Protein AF-A0A7J4U414-F1 (afdb_monomer)

Sequence (76 aa):
MSSDKFLRLAKMISERDKPVFDELINYEKTGKIRSKTRMNFTVDKSTAANFKKYCKNNGYNMSSKIENAMKEMIDY

Foldseek 3Di:
DVVVVVVVVVVVCCVVCVVVVVQVVVCVVPVDRCPDDDDDDDDDPVVVVVLVVVCVVVVHDSVVVVVVVVCVVVVD

Structure (mmCIF, N/CA/C/O backbone):
data_AF-A0A7J4U414-F1
#
_entry.id   AF-A0A7J4U414-F1
#
loop_
_atom_site.group_PDB
_atom_site.id
_atom_site.type_symbol
_atom_site.label_atom_id
_atom_site.label_alt_id
_atom_site.label_comp_id
_atom_site.label_asym_id
_atom_site.label_entity_id
_atom_site.label_seq_id
_atom_site.pdbx_PDB_ins_code
_atom_site.Cartn_x
_atom_site.Cartn_y
_atom_site.Cartn_z
_atom_site.occupancy
_atom_site.B_iso_or_equiv
_atom_site.auth_seq_id
_atom_site.auth_comp_id
_atom_site.auth_asym_id
_atom_site.auth_atom_id
_atom_site.pdbx_PDB_model_num
ATOM 1 N N . MET A 1 1 ? 27.661 -0.307 -38.957 1.00 52.34 1 MET A N 1
ATOM 2 C CA . MET A 1 1 ? 26.471 -1.190 -39.040 1.00 52.34 1 MET A CA 1
ATOM 3 C C . MET A 1 1 ? 26.130 -1.915 -37.731 1.00 52.34 1 MET A C 1
ATOM 5 O O . MET A 1 1 ? 24.946 -2.102 -37.491 1.00 52.34 1 MET A O 1
ATOM 9 N N . SER A 1 2 ? 27.077 -2.316 -36.863 1.00 61.31 2 SER A N 1
ATOM 10 C CA . SER A 1 2 ? 26.713 -2.980 -35.588 1.00 61.31 2 SER A CA 1
ATOM 11 C C . SER A 1 2 ? 26.191 -2.022 -34.503 1.00 61.31 2 SER A C 1
ATOM 13 O O . SER A 1 2 ? 25.351 -2.430 -33.701 1.00 61.31 2 SER A O 1
ATOM 15 N N . SER A 1 3 ? 26.607 -0.746 -34.512 1.00 68.06 3 SER A N 1
ATOM 16 C CA . SER A 1 3 ? 26.174 0.245 -33.514 1.00 68.06 3 SER A CA 1
ATOM 17 C C . SER A 1 3 ? 24.690 0.591 -33.619 1.00 68.06 3 SER A C 1
ATOM 19 O O . SER A 1 3 ? 24.036 0.701 -32.593 1.00 68.06 3 SER A O 1
ATOM 21 N N . ASP A 1 4 ? 24.121 0.688 -34.824 1.00 79.62 4 ASP A N 1
ATOM 22 C CA . ASP A 1 4 ? 22.696 1.019 -34.992 1.00 79.62 4 ASP A CA 1
ATOM 23 C C . ASP A 1 4 ? 21.777 -0.092 -34.494 1.00 79.62 4 ASP A C 1
ATOM 25 O O . ASP A 1 4 ? 20.754 0.167 -33.858 1.00 79.62 4 ASP A O 1
ATOM 29 N N . LYS A 1 5 ? 22.152 -1.351 -34.745 1.00 82.31 5 LYS A N 1
ATOM 30 C CA . LYS A 1 5 ? 21.401 -2.500 -34.234 1.00 82.31 5 LYS A CA 1
ATOM 31 C C . LYS A 1 5 ? 21.478 -2.558 -32.708 1.00 82.31 5 LYS A C 1
ATOM 33 O O . LYS A 1 5 ? 20.462 -2.804 -32.064 1.00 82.31 5 LYS A O 1
ATOM 38 N N . PHE A 1 6 ? 22.653 -2.279 -32.143 1.00 85.25 6 PHE A N 1
ATOM 39 C CA . PHE A 1 6 ? 22.852 -2.181 -30.700 1.00 85.25 6 PHE A CA 1
ATOM 40 C C . PHE A 1 6 ? 22.035 -1.039 -30.082 1.00 85.25 6 PHE A C 1
ATOM 42 O O . PHE A 1 6 ? 21.300 -1.276 -29.132 1.00 85.25 6 PHE A O 1
ATOM 49 N N . LEU A 1 7 ? 22.089 0.170 -30.647 1.00 86.12 7 LEU A N 1
ATOM 50 C CA . LEU A 1 7 ? 21.366 1.341 -30.142 1.00 86.12 7 LEU A CA 1
ATOM 51 C C . LEU A 1 7 ? 19.849 1.144 -30.187 1.00 86.12 7 LEU A C 1
ATOM 53 O O . LEU A 1 7 ? 19.159 1.492 -29.231 1.00 86.12 7 LEU A O 1
ATOM 57 N N . ARG A 1 8 ? 19.320 0.538 -31.259 1.00 87.81 8 ARG A N 1
ATOM 58 C CA . ARG A 1 8 ? 17.891 0.197 -31.341 1.00 87.81 8 ARG A CA 1
ATOM 59 C C . ARG A 1 8 ? 17.495 -0.824 -30.281 1.00 87.81 8 ARG A C 1
ATOM 61 O O . ARG A 1 8 ? 16.491 -0.624 -29.607 1.00 87.81 8 ARG A O 1
ATOM 68 N N . LEU A 1 9 ? 18.290 -1.881 -30.109 1.00 86.50 9 LEU A N 1
ATOM 69 C CA . LEU A 1 9 ? 18.026 -2.909 -29.103 1.00 86.50 9 LEU A CA 1
ATOM 70 C C . LEU A 1 9 ? 18.098 -2.334 -27.679 1.00 86.50 9 LEU A C 1
ATOM 72 O O . LEU A 1 9 ? 17.203 -2.575 -26.876 1.00 86.50 9 LEU A O 1
ATOM 76 N N . ALA A 1 10 ? 19.124 -1.532 -27.388 1.00 84.50 10 ALA A N 1
ATOM 77 C CA . ALA A 1 10 ? 19.305 -0.873 -26.100 1.00 84.50 10 ALA A CA 1
ATOM 78 C C . ALA A 1 10 ? 18.133 0.063 -25.7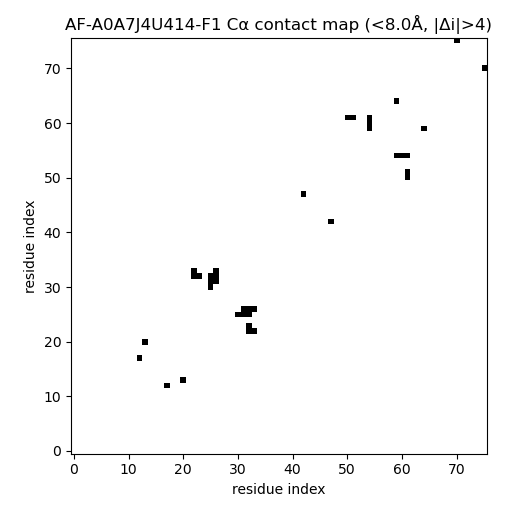83 1.00 84.50 10 ALA A C 1
ATOM 80 O O . ALA A 1 10 ? 17.597 0.018 -24.679 1.00 84.50 10 ALA A O 1
ATOM 81 N N . LYS A 1 11 ? 17.677 0.846 -26.769 1.00 86.62 11 LYS A N 1
ATOM 82 C CA . LYS A 1 11 ? 16.512 1.720 -26.616 1.00 86.62 11 LYS A CA 1
ATOM 83 C C . LYS A 1 11 ? 15.240 0.920 -26.318 1.00 86.62 11 LYS A C 1
ATOM 85 O O . LYS A 1 11 ? 14.559 1.219 -25.342 1.00 86.62 11 LYS A O 1
ATOM 90 N N . MET A 1 12 ? 14.980 -0.150 -27.072 1.00 88.25 12 MET A N 1
ATOM 91 C CA . MET A 1 12 ? 13.827 -1.030 -26.833 1.00 88.25 12 MET A CA 1
ATOM 92 C C . MET A 1 12 ? 13.832 -1.647 -25.430 1.00 88.25 12 MET A C 1
ATOM 94 O O . MET A 1 12 ? 12.800 -1.663 -24.765 1.00 88.25 12 MET A O 1
ATOM 98 N N . ILE A 1 13 ? 14.985 -2.140 -24.970 1.00 86.00 13 ILE A N 1
ATOM 99 C CA . ILE A 1 13 ? 15.133 -2.713 -23.624 1.00 86.00 13 ILE A CA 1
ATOM 100 C C . ILE A 1 13 ? 14.910 -1.632 -22.560 1.00 86.00 13 ILE A C 1
ATOM 102 O O . ILE A 1 13 ? 14.163 -1.857 -21.612 1.00 86.00 13 ILE A O 1
ATOM 106 N N . SER A 1 14 ? 15.493 -0.442 -22.741 1.00 83.00 14 SER A N 1
ATOM 107 C CA . SER A 1 14 ? 15.346 0.664 -21.788 1.00 83.00 14 SER A CA 1
ATOM 108 C C . SER A 1 14 ? 13.905 1.163 -21.649 1.00 83.00 14 SER A C 1
ATOM 110 O O . SER A 1 14 ? 13.513 1.587 -20.569 1.00 83.00 14 SER A O 1
ATOM 112 N N . GLU A 1 15 ? 13.111 1.098 -22.721 1.00 85.62 15 GLU A N 1
ATOM 113 C CA . GLU A 1 15 ? 11.707 1.517 -22.719 1.00 85.62 15 GLU A CA 1
ATOM 114 C C . GLU A 1 15 ? 10.796 0.434 -22.130 1.00 85.62 15 GLU A C 1
ATOM 116 O O . GLU A 1 15 ? 9.949 0.738 -21.291 1.00 85.62 15 GLU A O 1
ATOM 121 N N . ARG A 1 16 ? 10.994 -0.833 -22.522 1.00 87.00 16 ARG A N 1
ATOM 122 C CA . ARG A 1 16 ? 10.212 -1.973 -22.019 1.00 87.00 16 ARG A CA 1
ATOM 123 C C . ARG A 1 16 ? 10.428 -2.196 -20.525 1.00 87.00 16 ARG A C 1
ATOM 125 O O . ARG A 1 16 ? 9.469 -2.358 -19.778 1.00 87.00 16 ARG A O 1
ATOM 132 N N . ASP A 1 17 ? 11.688 -2.169 -20.102 1.00 87.94 17 ASP A N 1
ATOM 133 C CA . ASP A 1 17 ? 12.098 -2.526 -18.744 1.00 87.94 17 ASP A CA 1
ATOM 134 C C . ASP A 1 17 ? 12.392 -1.268 -17.905 1.00 87.94 17 ASP A C 1
ATOM 136 O O . ASP A 1 17 ? 13.050 -1.333 -16.866 1.00 87.94 17 ASP A O 1
ATOM 140 N N . LYS A 1 18 ? 11.873 -0.106 -18.334 1.00 83.31 18 LYS A N 1
ATOM 141 C CA . LYS A 1 18 ? 12.031 1.190 -17.659 1.00 83.31 18 LYS A CA 1
ATOM 142 C C . LYS A 1 18 ? 11.781 1.127 -16.143 1.00 83.31 18 LYS A C 1
ATOM 144 O O . LYS A 1 18 ? 12.607 1.671 -15.414 1.00 83.31 18 LYS A O 1
ATOM 149 N N . PRO A 1 19 ? 10.728 0.450 -15.634 1.00 80.69 19 PRO A N 1
ATOM 150 C CA . PRO A 1 19 ? 10.504 0.348 -14.190 1.00 80.69 19 PRO A CA 1
ATOM 151 C C . PRO A 1 19 ? 11.664 -0.326 -13.445 1.00 80.69 19 PRO A C 1
ATOM 153 O O . PRO A 1 19 ? 12.019 0.103 -12.353 1.00 80.69 19 PRO A O 1
ATOM 156 N N . VAL A 1 20 ? 12.291 -1.337 -14.056 1.00 81.88 20 VAL A N 1
ATOM 157 C CA . VAL A 1 20 ? 13.432 -2.061 -13.477 1.00 81.88 20 VAL A CA 1
ATOM 158 C C . VAL A 1 20 ? 14.661 -1.158 -13.422 1.00 81.88 20 VAL A C 1
ATOM 160 O O . VAL A 1 20 ? 15.329 -1.083 -12.393 1.00 81.88 20 VAL A O 1
ATOM 163 N N . PHE A 1 21 ? 14.951 -0.426 -14.500 1.00 86.06 21 PHE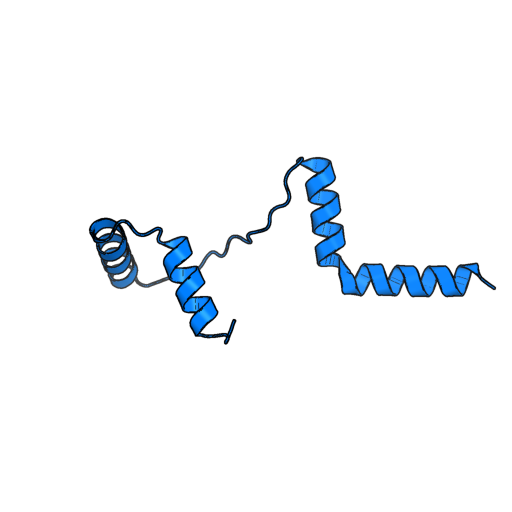 A N 1
AT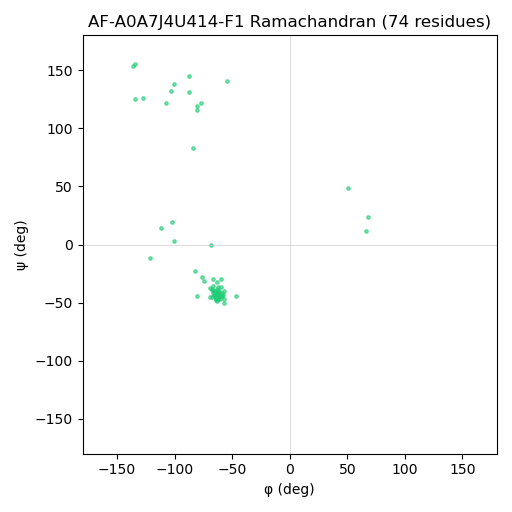OM 164 C CA . PHE A 1 21 ? 16.068 0.522 -14.518 1.00 86.06 21 PHE A CA 1
ATOM 165 C C . PHE A 1 21 ? 15.853 1.695 -13.553 1.00 86.06 21 PHE A C 1
ATOM 167 O O . PHE A 1 21 ? 16.786 2.082 -12.850 1.00 86.06 21 PHE A O 1
ATOM 174 N N . ASP A 1 22 ? 14.627 2.214 -13.457 1.00 83.00 22 ASP A N 1
ATOM 175 C CA . ASP A 1 22 ? 14.262 3.247 -12.485 1.00 83.00 22 ASP A CA 1
ATOM 176 C C . ASP A 1 22 ? 14.465 2.738 -11.040 1.00 83.00 22 ASP A C 1
ATOM 178 O O . ASP A 1 22 ? 14.982 3.466 -10.187 1.00 83.00 22 ASP A O 1
ATOM 182 N N . GLU A 1 23 ? 14.123 1.478 -10.749 1.00 80.31 23 GLU A N 1
ATOM 183 C CA . GLU A 1 23 ? 14.404 0.851 -9.452 1.00 80.31 23 GLU A CA 1
ATOM 184 C C . GLU A 1 23 ? 15.901 0.661 -9.184 1.00 80.31 23 GLU A C 1
ATOM 186 O O . GLU A 1 23 ? 16.347 0.946 -8.071 1.00 80.31 23 GLU A O 1
ATOM 191 N N . LEU A 1 24 ? 16.688 0.243 -10.179 1.00 84.19 24 LEU A N 1
ATOM 192 C CA . LEU A 1 24 ? 18.142 0.091 -10.047 1.00 84.19 24 LEU A CA 1
ATOM 193 C C . LEU A 1 24 ? 18.835 1.432 -9.763 1.00 84.19 24 LEU A C 1
ATOM 195 O O . LEU A 1 24 ? 19.672 1.510 -8.865 1.00 84.19 24 LEU A O 1
ATOM 199 N N . ILE A 1 25 ? 18.436 2.507 -10.447 1.00 85.00 25 ILE A N 1
ATOM 200 C CA . ILE A 1 25 ? 18.945 3.865 -10.188 1.00 85.00 25 ILE A CA 1
ATOM 201 C C . ILE A 1 25 ? 18.553 4.330 -8.779 1.00 85.00 25 ILE A C 1
ATOM 203 O O . ILE A 1 25 ? 19.340 4.961 -8.069 1.00 85.00 25 ILE A O 1
ATOM 207 N N . ASN A 1 26 ? 17.328 4.026 -8.344 1.00 78.50 26 ASN A N 1
ATOM 208 C CA . ASN A 1 26 ? 16.889 4.337 -6.986 1.00 78.50 26 ASN A CA 1
ATOM 209 C C . ASN A 1 26 ? 17.656 3.525 -5.931 1.00 78.50 26 ASN A C 1
ATOM 211 O O . ASN A 1 26 ? 17.960 4.059 -4.861 1.00 78.50 26 ASN A O 1
ATOM 215 N N . TYR A 1 27 ? 18.004 2.271 -6.224 1.00 82.00 27 TYR A N 1
ATOM 216 C CA . TYR A 1 27 ? 18.849 1.446 -5.367 1.00 82.00 27 TYR A CA 1
ATOM 217 C C . TYR A 1 27 ? 20.254 2.030 -5.243 1.00 82.00 27 TYR A C 1
ATOM 219 O O . TYR A 1 27 ? 20.727 2.200 -4.126 1.00 82.00 27 TYR A O 1
ATOM 227 N N . GLU A 1 28 ? 20.887 2.418 -6.350 1.00 85.50 28 GLU A N 1
ATOM 228 C CA . GLU A 1 28 ? 22.220 3.033 -6.336 1.00 85.50 28 GLU A CA 1
ATOM 229 C C . GLU A 1 28 ? 22.257 4.298 -5.460 1.00 85.50 28 GLU A C 1
ATOM 231 O O . GLU A 1 28 ? 23.178 4.495 -4.672 1.00 85.50 28 GLU A O 1
ATOM 236 N N . LYS A 1 29 ? 21.201 5.121 -5.515 1.00 82.69 29 LYS A N 1
ATOM 237 C CA . LYS A 1 29 ? 21.088 6.352 -4.713 1.00 82.69 29 LYS A CA 1
ATOM 238 C C . LYS A 1 29 ? 20.788 6.118 -3.233 1.00 82.69 29 LYS A C 1
ATOM 240 O O . LYS A 1 29 ? 21.132 6.959 -2.408 1.00 82.69 29 LYS A O 1
ATOM 245 N N . THR A 1 30 ? 20.067 5.050 -2.890 1.00 79.50 30 THR A N 1
ATOM 246 C CA . THR A 1 30 ? 19.476 4.888 -1.544 1.00 79.50 30 THR A CA 1
ATOM 247 C C . THR A 1 30 ? 19.931 3.640 -0.790 1.00 79.50 30 THR A C 1
ATOM 249 O O . THR A 1 30 ? 19.632 3.506 0.398 1.00 79.50 30 THR A O 1
ATOM 252 N N . GLY A 1 31 ? 20.611 2.712 -1.463 1.00 80.25 31 GLY A N 1
ATOM 253 C CA . GLY A 1 31 ? 20.976 1.386 -0.963 1.00 80.25 31 GLY A CA 1
ATOM 254 C C . GLY A 1 31 ? 19.785 0.455 -0.706 1.00 80.25 31 GLY A C 1
ATOM 255 O O . GLY A 1 31 ? 19.947 -0.564 -0.037 1.00 80.25 31 GLY A O 1
ATOM 256 N N . LYS A 1 32 ? 18.567 0.803 -1.155 1.00 71.75 32 LYS A N 1
ATOM 257 C CA . LYS A 1 32 ? 17.338 0.051 -0.847 1.00 71.75 32 LYS A CA 1
ATOM 258 C C . LYS A 1 32 ? 16.476 -0.158 -2.087 1.00 71.75 32 LYS A C 1
ATOM 260 O O . LYS A 1 32 ? 16.077 0.804 -2.735 1.00 71.75 32 LYS A O 1
ATOM 265 N N . ILE A 1 33 ? 16.142 -1.415 -2.381 1.00 70.94 33 ILE A N 1
ATOM 266 C CA . ILE A 1 33 ? 15.160 -1.756 -3.417 1.00 70.94 33 ILE A CA 1
ATOM 267 C C . ILE A 1 33 ? 13.780 -1.570 -2.789 1.00 70.94 33 ILE A C 1
ATOM 269 O O . ILE A 1 33 ? 13.433 -2.241 -1.814 1.00 70.94 33 ILE A O 1
ATOM 273 N N . ARG A 1 34 ? 12.995 -0.620 -3.300 1.00 65.75 34 ARG A N 1
ATOM 274 C CA . ARG A 1 34 ? 11.626 -0.398 -2.823 1.00 65.75 34 ARG A CA 1
ATOM 275 C C . ARG A 1 34 ? 10.673 -1.352 -3.536 1.00 65.75 34 ARG A C 1
ATOM 277 O O . ARG A 1 34 ? 9.965 -0.945 -4.436 1.00 65.75 34 ARG A O 1
ATOM 284 N N . SER A 1 35 ? 10.575 -2.586 -3.052 1.00 72.38 35 SER A N 1
ATOM 285 C CA . SER A 1 35 ? 9.660 -3.604 -3.596 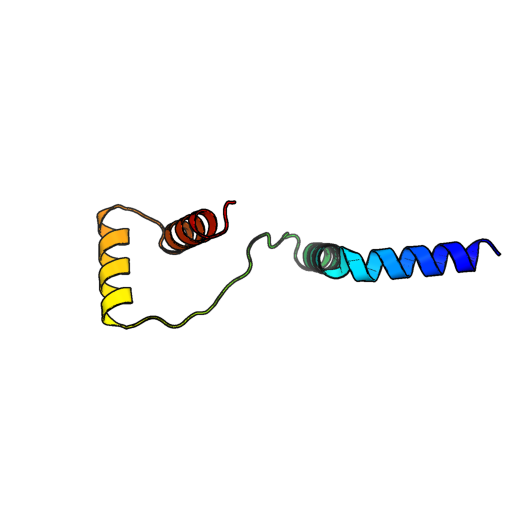1.00 72.38 35 SER A CA 1
ATOM 286 C C . SER A 1 35 ? 8.164 -3.329 -3.369 1.00 72.38 35 SER A C 1
ATOM 288 O O . SER A 1 35 ? 7.320 -4.138 -3.749 1.00 72.38 35 SER A O 1
ATOM 290 N N . LYS A 1 36 ? 7.810 -2.222 -2.701 1.00 77.19 36 LYS A N 1
ATOM 291 C CA . LYS A 1 36 ? 6.425 -1.864 -2.377 1.00 77.19 36 LYS A CA 1
ATOM 292 C C . LYS A 1 36 ? 6.106 -0.448 -2.830 1.00 77.19 36 LYS A C 1
ATOM 294 O O . LYS A 1 36 ? 6.737 0.514 -2.389 1.00 77.19 36 LYS A O 1
ATOM 299 N N . THR A 1 37 ? 5.042 -0.326 -3.612 1.00 83.31 37 THR A N 1
ATOM 300 C CA . THR A 1 37 ? 4.453 0.961 -3.986 1.00 83.31 37 THR A CA 1
ATOM 301 C C . THR A 1 37 ? 3.439 1.396 -2.936 1.00 83.31 37 THR A C 1
ATOM 303 O O . THR A 1 37 ? 2.566 0.630 -2.532 1.00 83.31 37 THR A O 1
ATOM 306 N N . ARG A 1 38 ? 3.534 2.650 -2.479 1.00 85.25 38 ARG A N 1
ATOM 307 C CA . ARG A 1 38 ? 2.532 3.231 -1.581 1.00 85.25 38 ARG A CA 1
ATOM 30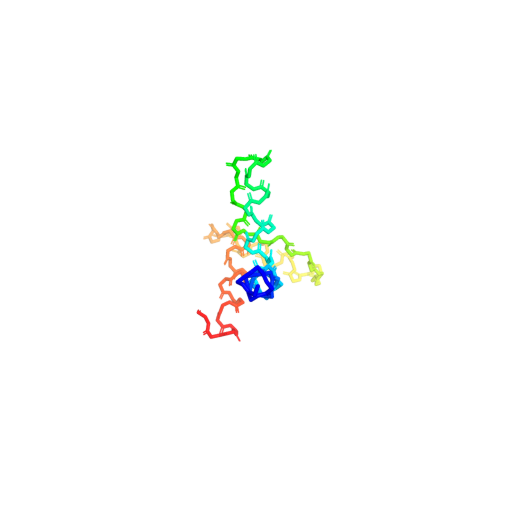8 C C . ARG A 1 38 ? 1.325 3.685 -2.395 1.00 85.25 38 ARG A C 1
ATOM 310 O O . ARG A 1 38 ? 1.448 4.585 -3.217 1.00 85.25 38 ARG A O 1
ATOM 317 N N . MET A 1 39 ? 0.163 3.112 -2.106 1.00 84.50 39 MET A N 1
ATOM 318 C CA . MET A 1 39 ? -1.114 3.547 -2.666 1.00 84.50 39 MET A CA 1
ATOM 319 C C . MET A 1 39 ? -1.886 4.352 -1.623 1.00 84.50 39 MET A C 1
ATOM 321 O O . MET A 1 39 ? -2.007 3.929 -0.473 1.00 84.50 39 MET A O 1
ATOM 325 N N . ASN A 1 40 ? -2.399 5.515 -2.020 1.00 90.12 40 ASN A N 1
ATOM 326 C CA . ASN A 1 40 ? -3.311 6.308 -1.203 1.00 90.12 40 ASN A CA 1
ATOM 327 C C . ASN A 1 40 ? -4.706 6.188 -1.821 1.00 90.12 40 ASN A C 1
ATOM 329 O O . ASN A 1 40 ? -4.888 6.531 -2.985 1.00 90.12 40 ASN A O 1
ATOM 333 N N . PHE A 1 41 ? -5.674 5.704 -1.052 1.00 89.56 41 PHE A N 1
ATOM 334 C CA . PHE A 1 41 ? -7.072 5.615 -1.461 1.00 89.56 41 PHE A CA 1
ATOM 335 C C . PHE A 1 41 ? -7.965 6.131 -0.336 1.00 89.56 41 PHE A C 1
ATOM 337 O O . PHE A 1 41 ? -7.582 6.140 0.838 1.00 89.56 41 PHE A O 1
ATOM 344 N N . THR A 1 42 ? -9.155 6.582 -0.710 1.00 94.50 42 THR A N 1
ATOM 345 C CA . THR A 1 42 ? -10.164 7.078 0.223 1.00 94.50 42 THR A CA 1
ATOM 346 C C . THR A 1 42 ? -11.204 5.992 0.454 1.00 94.50 42 THR A C 1
ATOM 348 O O . THR A 1 42 ? -11.611 5.309 -0.479 1.00 94.50 42 THR A O 1
ATOM 351 N N . VAL A 1 43 ? -11.625 5.832 1.705 1.00 93.81 43 VAL A N 1
ATOM 352 C CA . VAL A 1 43 ? -12.687 4.905 2.112 1.00 93.81 43 VAL A CA 1
ATOM 353 C C . VAL A 1 43 ? -13.584 5.631 3.102 1.00 93.81 43 VAL A C 1
ATOM 355 O O . VAL A 1 43 ? -13.122 6.528 3.816 1.00 93.81 43 VAL A O 1
ATOM 358 N N . ASP A 1 44 ? -14.845 5.223 3.179 1.00 97.75 44 ASP A N 1
ATO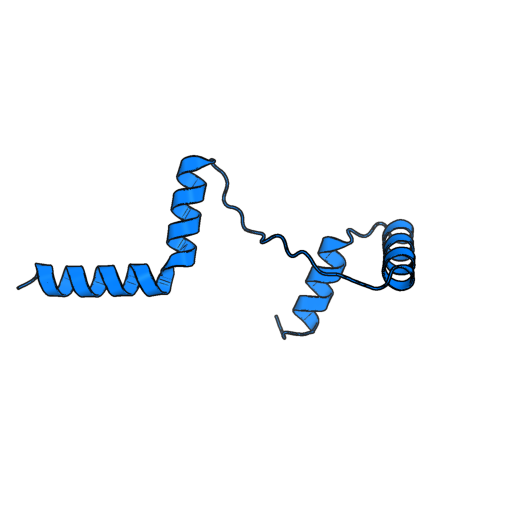M 359 C CA . ASP A 1 44 ? -15.787 5.762 4.152 1.00 97.75 44 ASP A CA 1
ATOM 360 C C . ASP A 1 44 ? -15.259 5.660 5.585 1.00 97.75 44 ASP A C 1
ATOM 362 O O . ASP A 1 44 ? -14.670 4.656 6.000 1.00 97.75 44 ASP A O 1
ATOM 366 N N . LYS A 1 45 ? -15.509 6.710 6.377 1.00 97.12 45 LYS A N 1
ATOM 367 C CA . LYS A 1 45 ? -15.006 6.820 7.756 1.00 97.12 45 LYS A CA 1
ATOM 368 C C . LYS A 1 45 ? -15.470 5.663 8.643 1.00 97.12 45 LYS A C 1
ATOM 370 O O . LYS A 1 45 ? -14.676 5.148 9.429 1.00 97.12 45 LYS A O 1
ATOM 375 N N . SER A 1 46 ? -16.735 5.257 8.524 1.00 97.62 46 SER A N 1
ATOM 376 C CA . SER A 1 46 ? -17.309 4.137 9.281 1.00 97.62 46 SER A CA 1
ATOM 377 C C . SER A 1 46 ? -16.628 2.816 8.919 1.00 97.62 46 SER A C 1
ATOM 379 O O . SER A 1 46 ? -16.192 2.081 9.805 1.00 97.62 46 SER A O 1
ATOM 381 N N . THR A 1 47 ? -16.453 2.555 7.625 1.00 96.75 47 THR A N 1
ATOM 382 C CA . THR A 1 47 ? -15.761 1.373 7.100 1.00 96.75 47 THR A CA 1
ATOM 383 C C . THR A 1 47 ? -14.311 1.322 7.573 1.00 96.75 47 THR A C 1
ATOM 385 O O . THR A 1 47 ? -13.874 0.302 8.105 1.00 96.75 47 THR A O 1
ATOM 388 N N . ALA A 1 48 ? -13.578 2.435 7.482 1.00 95.62 48 ALA A N 1
ATOM 389 C CA . ALA A 1 48 ? -12.200 2.526 7.956 1.00 95.62 48 ALA A CA 1
ATOM 390 C C . ALA A 1 48 ? -12.085 2.275 9.472 1.00 95.62 48 ALA A C 1
ATOM 392 O O . ALA A 1 48 ? -11.189 1.555 9.918 1.00 95.62 48 ALA A O 1
ATOM 393 N N . ALA A 1 49 ? -13.004 2.827 10.273 1.00 97.25 49 ALA A N 1
ATOM 394 C CA . ALA A 1 49 ? -13.032 2.615 11.719 1.00 97.25 49 ALA A CA 1
ATOM 395 C C . ALA A 1 49 ? -13.307 1.146 12.081 1.00 97.25 49 ALA A C 1
ATOM 397 O O . ALA A 1 49 ? -12.587 0.563 12.900 1.00 97.25 49 ALA A O 1
ATOM 398 N N . ASN A 1 50 ? -14.298 0.532 11.431 1.00 97.44 50 ASN A N 1
ATOM 399 C CA . ASN A 1 50 ? -14.648 -0.873 11.630 1.00 97.44 50 ASN A CA 1
ATOM 400 C C . ASN A 1 50 ? -13.498 -1.798 11.219 1.00 97.44 50 ASN A C 1
ATOM 402 O O . ASN A 1 50 ? -13.112 -2.678 11.990 1.00 97.44 50 ASN A O 1
ATOM 406 N N . PHE A 1 51 ? -12.888 -1.553 10.059 1.00 96.38 51 PHE A N 1
ATOM 407 C CA . PHE A 1 51 ? -11.757 -2.335 9.569 1.00 96.38 51 PHE A CA 1
ATOM 408 C C . PHE A 1 51 ? -10.527 -2.215 10.476 1.00 96.38 51 PHE A C 1
ATOM 410 O O . PHE A 1 51 ? -9.879 -3.215 10.791 1.00 96.38 51 PHE A O 1
ATOM 417 N N . LYS A 1 52 ? -10.237 -1.007 10.976 1.00 96.25 52 LYS A N 1
ATOM 418 C CA . LYS A 1 52 ? -9.154 -0.781 11.940 1.00 96.25 52 LYS A CA 1
ATOM 419 C C . LYS A 1 52 ? -9.391 -1.543 13.242 1.00 96.25 52 LYS A C 1
ATOM 421 O O . LYS A 1 52 ? -8.463 -2.168 13.755 1.00 96.25 52 LYS A O 1
ATOM 426 N N . LYS A 1 53 ? -10.618 -1.512 13.777 1.00 97.62 53 LYS A N 1
ATOM 427 C CA . LYS A 1 53 ? -10.988 -2.261 14.989 1.00 97.62 53 LYS A CA 1
ATOM 428 C C . LYS A 1 53 ? -10.859 -3.767 14.764 1.00 97.62 53 LYS A C 1
ATOM 430 O O . LYS A 1 53 ? -10.264 -4.451 15.591 1.00 97.62 53 LYS A O 1
ATOM 435 N N . TYR A 1 54 ? -11.350 -4.261 13.631 1.00 97.31 54 TYR A N 1
ATOM 436 C CA . TYR A 1 54 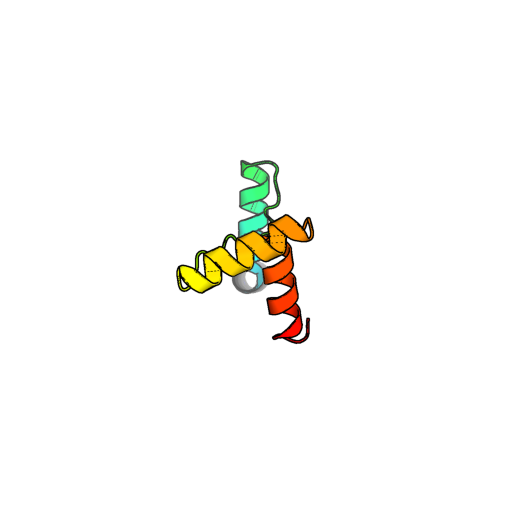? -11.221 -5.660 13.235 1.00 97.31 54 TYR A CA 1
ATOM 437 C C . TYR A 1 54 ? -9.753 -6.102 13.171 1.00 97.31 54 TYR A C 1
ATOM 439 O O . TYR A 1 54 ? -9.387 -7.090 13.807 1.00 97.31 54 TYR A O 1
ATOM 447 N N . CYS A 1 55 ? -8.892 -5.346 12.483 1.00 96.94 55 CYS A N 1
ATOM 448 C CA . CYS A 1 55 ? -7.467 -5.666 12.396 1.00 96.94 55 CYS A CA 1
ATOM 449 C C . CYS A 1 55 ? -6.794 -5.642 13.771 1.00 96.94 55 CYS A C 1
ATOM 451 O O . CYS A 1 55 ? -6.031 -6.547 14.092 1.00 96.94 55 CYS A O 1
ATOM 453 N N . LYS A 1 56 ? -7.122 -4.653 14.614 1.00 96.44 56 LYS A N 1
ATOM 454 C CA . LYS A 1 56 ? -6.579 -4.554 15.975 1.00 96.44 56 LYS A CA 1
ATOM 455 C C . LYS A 1 56 ? -6.952 -5.767 16.832 1.00 96.44 56 LYS A C 1
ATOM 457 O O . LYS A 1 56 ? -6.083 -6.308 17.504 1.00 96.44 56 LYS A O 1
ATOM 462 N N . ASN A 1 57 ? -8.213 -6.196 16.796 1.00 96.94 57 ASN A N 1
ATOM 463 C CA . ASN A 1 57 ? -8.702 -7.309 17.614 1.00 96.94 57 ASN A CA 1
ATOM 464 C C . ASN A 1 57 ? -8.089 -8.659 17.216 1.00 96.94 57 ASN A C 1
ATOM 466 O O . ASN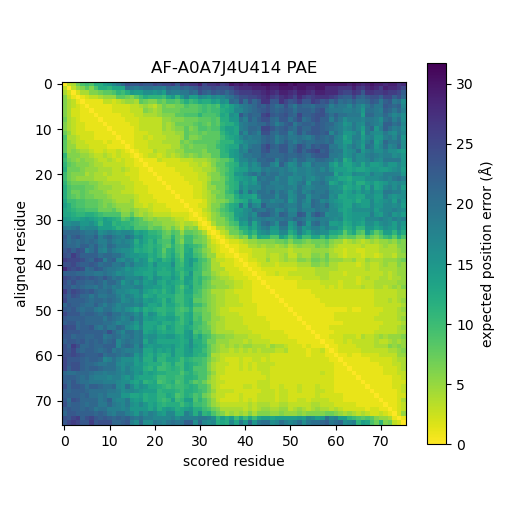 A 1 57 ? -7.941 -9.526 18.067 1.00 96.94 57 ASN A O 1
ATOM 470 N N . ASN A 1 58 ? -7.726 -8.822 15.943 1.00 95.62 58 ASN A N 1
ATOM 471 C CA . ASN A 1 58 ? -7.152 -10.061 15.414 1.00 95.62 58 ASN A CA 1
ATOM 472 C C . ASN A 1 58 ? -5.619 -10.005 15.255 1.00 95.62 58 ASN A C 1
ATOM 474 O O . ASN A 1 58 ? -5.024 -10.941 14.730 1.00 95.62 58 ASN A O 1
ATOM 478 N N . GLY A 1 59 ? -4.968 -8.908 15.661 1.00 94.56 59 GLY A N 1
ATOM 479 C CA . GLY A 1 59 ? -3.516 -8.738 15.520 1.00 94.56 59 GLY A CA 1
ATOM 480 C C . GLY A 1 59 ? -3.028 -8.604 14.070 1.00 94.56 59 GLY A C 1
ATOM 481 O O . GLY A 1 59 ? -1.868 -8.886 13.781 1.00 94.56 59 GLY A O 1
ATOM 482 N N . TYR A 1 60 ? -3.890 -8.181 13.142 1.00 94.88 60 TYR A N 1
ATOM 483 C CA . TYR A 1 60 ? -3.548 -8.073 11.724 1.00 94.88 60 TYR A CA 1
ATOM 484 C C . TYR A 1 60 ? -2.913 -6.733 11.356 1.00 94.88 60 TYR A C 1
ATOM 486 O O . TYR A 1 60 ? -3.312 -5.664 11.825 1.00 94.88 60 TYR A O 1
ATOM 494 N N . ASN A 1 61 ? -1.975 -6.784 10.407 1.00 95.25 61 ASN A N 1
ATOM 495 C CA . ASN A 1 61 ? -1.507 -5.602 9.698 1.00 95.25 61 ASN A CA 1
ATOM 496 C C . ASN A 1 61 ? -2.543 -5.194 8.636 1.00 95.25 61 ASN A C 1
ATOM 498 O O . ASN A 1 61 ? -2.860 -5.974 7.737 1.00 95.25 61 ASN A O 1
ATOM 502 N N . MET A 1 62 ? -3.052 -3.962 8.733 1.00 93.31 62 MET A N 1
ATOM 503 C CA . MET A 1 62 ? -4.066 -3.440 7.809 1.00 93.31 62 MET A CA 1
ATOM 504 C C . MET A 1 62 ? -3.607 -3.499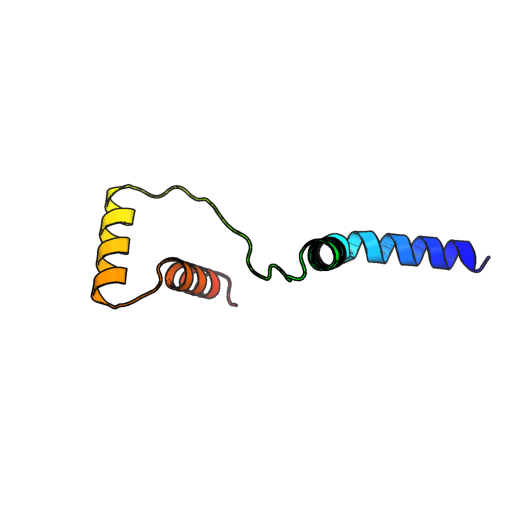 6.349 1.00 93.31 62 MET A C 1
ATOM 506 O O . MET A 1 62 ? -4.353 -3.983 5.503 1.00 93.31 62 MET A O 1
ATOM 510 N N . SER A 1 63 ? -2.380 -3.057 6.055 1.00 92.25 63 SER A N 1
ATOM 511 C CA . SER A 1 63 ? -1.850 -3.049 4.690 1.00 92.25 63 SER A CA 1
ATOM 512 C C . SER A 1 63 ? -1.741 -4.460 4.124 1.00 92.25 63 SER A C 1
ATOM 514 O O . SER A 1 63 ? -2.150 -4.680 2.993 1.00 92.25 63 SER A O 1
ATOM 516 N N . SER A 1 64 ? -1.266 -5.429 4.914 1.00 92.44 64 SER A N 1
ATOM 517 C CA . SER A 1 64 ? -1.186 -6.831 4.480 1.00 92.44 64 SER A CA 1
ATOM 518 C C . SER A 1 64 ? -2.560 -7.430 4.192 1.00 92.44 64 SER A C 1
ATOM 520 O O . SER A 1 64 ? -2.713 -8.184 3.238 1.00 92.44 64 SER A O 1
ATOM 522 N N . LYS A 1 65 ? -3.576 -7.095 4.996 1.00 94.81 65 LYS A N 1
ATOM 523 C CA . LYS A 1 65 ? -4.926 -7.630 4.793 1.00 94.81 65 LYS A CA 1
ATOM 524 C C . LYS A 1 65 ? -5.576 -7.070 3.526 1.00 94.81 65 LYS A C 1
ATOM 526 O O . LYS A 1 65 ? -6.241 -7.816 2.818 1.00 94.81 65 LYS A O 1
ATOM 531 N N . ILE A 1 66 ? -5.342 -5.791 3.234 1.00 94.12 66 ILE A N 1
ATOM 532 C CA . ILE A 1 66 ? -5.779 -5.159 1.984 1.00 94.12 66 ILE A CA 1
ATOM 533 C C . ILE A 1 66 ? -5.016 -5.750 0.796 1.00 94.12 66 ILE A C 1
ATOM 535 O O . ILE A 1 66 ? -5.639 -6.119 -0.188 1.00 94.12 66 ILE A O 1
ATOM 539 N N . GLU A 1 67 ? -3.696 -5.913 0.908 1.00 92.69 67 GLU A N 1
ATOM 540 C CA . GLU A 1 67 ? -2.864 -6.521 -0.137 1.00 92.69 67 GLU A CA 1
ATOM 541 C C . GLU A 1 67 ? -3.340 -7.942 -0.487 1.00 92.69 67 GLU A C 1
ATOM 543 O O . GLU A 1 67 ? -3.468 -8.270 -1.662 1.00 92.69 67 GLU A O 1
ATOM 548 N N . ASN A 1 68 ? -3.667 -8.767 0.512 1.00 92.88 68 ASN A N 1
ATOM 549 C CA . ASN A 1 68 ? -4.190 -10.116 0.279 1.00 92.88 68 ASN A CA 1
ATOM 550 C C . ASN A 1 68 ? -5.565 -10.097 -0.399 1.00 92.88 68 ASN A C 1
ATOM 552 O O . ASN A 1 68 ? -5.772 -10.837 -1.351 1.00 92.88 68 ASN A O 1
ATOM 556 N N . ALA A 1 69 ? -6.471 -9.216 0.035 1.00 92.94 69 ALA A N 1
ATOM 557 C CA . ALA A 1 69 ? -7.769 -9.062 -0.620 1.00 92.94 69 ALA A CA 1
ATOM 558 C C . ALA A 1 69 ? -7.620 -8.602 -2.081 1.00 92.94 69 ALA A C 1
ATOM 560 O O . ALA A 1 69 ? -8.363 -9.046 -2.946 1.00 92.94 69 ALA A O 1
ATOM 561 N N . MET A 1 70 ? -6.641 -7.738 -2.372 1.00 93.19 70 MET A N 1
ATOM 562 C CA . MET A 1 70 ? -6.338 -7.332 -3.745 1.00 93.19 70 MET A CA 1
ATOM 563 C C . MET A 1 70 ? -5.826 -8.507 -4.580 1.00 93.19 70 MET A C 1
ATOM 565 O O . MET A 1 70 ? -6.283 -8.656 -5.704 1.00 93.19 70 MET A O 1
ATOM 569 N N . LYS A 1 71 ? -4.930 -9.348 -4.038 1.00 92.88 71 LYS A N 1
ATOM 570 C CA . LYS A 1 71 ? -4.426 -10.557 -4.720 1.00 92.88 71 LYS A CA 1
ATOM 571 C C . LYS A 1 71 ? -5.547 -11.538 -5.056 1.00 92.88 71 LYS A C 1
ATOM 573 O O . LYS A 1 71 ? -5.632 -11.983 -6.193 1.00 92.88 71 LYS A O 1
ATOM 578 N N . GLU A 1 72 ? -6.451 -11.773 -4.104 1.00 94.94 72 GLU A N 1
ATOM 579 C CA . GLU A 1 72 ? -7.647 -12.603 -4.303 1.00 94.94 72 GLU A CA 1
ATOM 580 C C . GLU A 1 72 ? -8.565 -12.065 -5.417 1.00 94.94 72 GLU A C 1
ATOM 582 O O . GLU A 1 72 ? -9.241 -12.846 -6.073 1.00 94.94 72 GLU A O 1
ATOM 587 N N . MET A 1 73 ? -8.597 -10.747 -5.658 1.00 93.31 73 MET A N 1
ATOM 588 C CA . MET A 1 73 ? -9.420 -10.138 -6.716 1.00 93.31 73 MET A CA 1
ATOM 589 C C . MET A 1 73 ? -8.788 -10.187 -8.111 1.00 93.31 73 MET A C 1
ATOM 591 O O . MET A 1 73 ? -9.508 -10.030 -9.095 1.00 93.31 73 MET A O 1
ATOM 595 N N . ILE A 1 74 ? -7.463 -10.319 -8.203 1.00 93.19 74 ILE A N 1
ATOM 596 C CA . ILE A 1 74 ? -6.718 -10.259 -9.472 1.00 93.19 74 ILE A CA 1
ATOM 597 C C . ILE A 1 74 ? -6.101 -11.611 -9.865 1.00 93.19 74 ILE A C 1
ATOM 599 O O . ILE A 1 74 ? -5.241 -11.636 -10.742 1.00 93.19 74 ILE A O 1
ATOM 603 N N . ASP A 1 75 ? -6.530 -12.703 -9.221 1.00 76.94 75 ASP A N 1
ATOM 604 C CA . ASP A 1 75 ? -6.044 -14.078 -9.423 1.00 76.94 75 ASP A CA 1
ATOM 605 C C . ASP A 1 75 ? -4.505 -14.202 -9.373 1.00 76.94 75 ASP A C 1
ATOM 607 O O . ASP A 1 75 ? -3.885 -14.802 -10.255 1.00 76.94 75 ASP A O 1
ATOM 611 N N . TYR A 1 76 ? -3.883 -13.610 -8.342 1.00 55.53 76 TYR A N 1
ATOM 612 C CA . TYR A 1 76 ? -2.427 -13.641 -8.111 1.00 55.53 76 TYR A CA 1
ATOM 613 C C . TYR A 1 76 ? -2.017 -14.534 -6.938 1.00 55.53 76 TYR A C 1
ATOM 615 O O . TYR A 1 76 ? -2.645 -14.428 -5.859 1.00 55.53 76 TYR A O 1
#

Radius of gyration: 20.36 Å; Cα contacts (8 Å, |Δi|>4): 19; chains: 1; bounding box: 44×21×57 Å

Nearest PDB structures (foldseek):
  8pv2-assembly1_CQ  TM=3.619E-01  e=8.413E+00  Thermochaetoides thermophila DSM 1495

Secondary structure (DSSP, 8-state):
-HHHHHHHHHHHHHHHTHHHHHHHHHHHHHS-----PPP-----HHHHHHHHHHHHHTT--HHHHHHHHHHHHTT-

Solvent-accessible surface area (backbone atoms only — not comparable to full-atom values): 4700 Å² total; per-residue (Å²): 120,68,62,61,59,47,52,52,51,52,50,52,50,52,64,75,45,34,71,60,54,54,45,51,56,46,20,75,77,67,79,47,78,78,91,68,84,90,82,88,83,89,70,57,68,68,59,52,51,52,51,51,51,53,24,60,78,71,75,48,58,64,68,60,54,51,51,50,54,52,29,70,74,68,81,102

pLDDT: mean 86.75, std 9.84, range [52.34, 97.75]

Mean predicted aligned error: 10.64 Å